Protein AF-A0A7S4FRW7-F1 (afdb_monomer_lite)

Sequence (178 aa):
ADAADAEVNPVAPPPPGLLPEGPRWTSPLWRWGYAVGDAHDAAKEMRSRLSELTSRVLYLQSILARGSDIHWEDIKLCLALKWQRAAHERRDGGEQGFAMTMENMRLGQYEGDKGLARLIGDLQSILPDLMAEEDLEKLDTVVQELNPEGMQLRDEDMQHRRVAVKALLVLDFINKGL

pLDDT: mean 83.51, std 15.55, range [38.34, 96.88]

Foldseek 3Di:
DDDPPPPPDPDPPQDAALDDPDDALPHPQCDPPDCHGPLNVSLVVLCVQFVDLVSLLSNLLLLLDDVRNHDVRSLLSQLLVLCVVCVVVVLQLPPVGCPVVNVCSNVCCLDDDCSLVVNLVVLVVRLCSRDPPVVLVVLVVVSVVSHVVNDDPPDPSSVSSSSSSSSCVSSVCSPPND

Structure (mmCIF, N/CA/C/O backbone):
data_AF-A0A7S4FRW7-F1
#
_entry.id   AF-A0A7S4FRW7-F1
#
loop_
_atom_site.group_PDB
_atom_site.id
_atom_site.type_symbol
_atom_site.label_atom_id
_atom_site.label_alt_id
_atom_site.label_comp_id
_atom_site.label_asym_id
_atom_site.label_entity_id
_atom_site.label_seq_id
_atom_site.pdbx_PDB_ins_code
_atom_site.Cartn_x
_atom_site.Cartn_y
_atom_site.Cartn_z
_atom_site.occupancy
_atom_site.B_iso_or_equiv
_atom_site.auth_seq_id
_atom_site.auth_comp_id
_atom_site.auth_asym_id
_atom_site.auth_atom_id
_atom_site.pdbx_PDB_model_num
ATOM 1 N N . ALA A 1 1 ? -40.517 -13.946 28.709 1.00 49.75 1 ALA A N 1
ATOM 2 C CA . ALA A 1 1 ? -39.075 -13.689 28.626 1.00 49.75 1 ALA A CA 1
ATOM 3 C C . ALA A 1 1 ? -38.509 -14.808 27.786 1.00 49.75 1 ALA A C 1
ATOM 5 O O . ALA A 1 1 ? -38.528 -15.928 28.258 1.00 49.75 1 ALA A O 1
ATOM 6 N N . ASP A 1 2 ? -38.146 -14.519 26.545 1.00 40.78 2 ASP A N 1
ATOM 7 C CA . ASP A 1 2 ? -37.229 -15.359 25.779 1.00 40.78 2 ASP A CA 1
ATOM 8 C C . ASP A 1 2 ? -36.583 -14.435 24.753 1.00 40.78 2 ASP A C 1
ATOM 10 O O . ASP A 1 2 ? -37.215 -13.990 23.793 1.00 40.78 2 ASP A O 1
ATOM 14 N N . ALA A 1 3 ? -35.369 -14.006 25.087 1.00 43.31 3 ALA A N 1
ATOM 15 C CA . ALA A 1 3 ? -34.510 -13.258 24.195 1.00 43.31 3 ALA A CA 1
ATOM 16 C C . ALA A 1 3 ? -33.905 -14.280 23.236 1.00 43.31 3 ALA A C 1
ATOM 18 O O . ALA A 1 3 ? -33.189 -15.180 23.663 1.00 43.31 3 ALA A O 1
ATOM 19 N N . ALA A 1 4 ? -34.248 -14.167 21.956 1.00 45.47 4 ALA A N 1
ATOM 20 C CA . ALA A 1 4 ? -33.555 -14.893 20.911 1.00 45.47 4 ALA A CA 1
ATOM 21 C C . ALA A 1 4 ? -32.107 -14.390 20.879 1.00 45.47 4 ALA A C 1
ATOM 23 O O . ALA A 1 4 ? -31.856 -13.239 20.513 1.00 45.47 4 ALA A O 1
ATOM 24 N N . ASP A 1 5 ? -31.185 -15.250 21.306 1.00 40.34 5 ASP A N 1
ATOM 25 C CA . ASP A 1 5 ? -29.756 -15.096 21.078 1.00 40.34 5 ASP A CA 1
ATOM 26 C C . ASP A 1 5 ? -29.527 -14.954 19.571 1.00 40.34 5 ASP A C 1
ATOM 28 O O . ASP A 1 5 ? -29.708 -15.890 18.791 1.00 40.34 5 ASP A O 1
ATOM 32 N N . ALA A 1 6 ? -29.182 -13.737 19.156 1.00 45.28 6 ALA A N 1
ATOM 33 C CA . ALA A 1 6 ? -28.697 -13.469 17.819 1.00 45.28 6 ALA A CA 1
ATOM 34 C C . ALA A 1 6 ? -27.342 -14.169 17.678 1.00 45.28 6 ALA A C 1
ATOM 36 O O . ALA A 1 6 ? -26.335 -13.726 18.229 1.00 45.28 6 ALA A O 1
ATOM 37 N N . GLU A 1 7 ? -27.353 -15.292 16.970 1.00 38.34 7 GLU A N 1
ATOM 38 C CA . GLU A 1 7 ? -26.178 -16.060 16.590 1.00 38.34 7 GLU A CA 1
ATOM 39 C C . GLU A 1 7 ? -25.206 -15.129 15.844 1.00 38.34 7 GLU A C 1
ATOM 41 O O . GLU A 1 7 ? -25.453 -14.691 14.717 1.00 38.34 7 GLU A O 1
ATOM 46 N N . VAL A 1 8 ? -24.124 -14.742 16.525 1.00 46.31 8 VAL A N 1
ATOM 47 C CA . VAL A 1 8 ? -23.044 -13.936 15.957 1.00 46.31 8 VAL A CA 1
ATOM 48 C C . VAL A 1 8 ? -22.378 -14.789 14.887 1.00 46.31 8 VAL A C 1
ATOM 50 O O . VAL A 1 8 ? -21.619 -15.707 15.188 1.00 46.31 8 VAL A O 1
ATOM 53 N N . ASN A 1 9 ? -22.712 -14.505 13.631 1.00 39.91 9 ASN A N 1
ATOM 54 C CA . ASN A 1 9 ? -22.122 -15.152 12.468 1.00 39.91 9 ASN A CA 1
ATOM 55 C C . ASN A 1 9 ? -20.587 -15.012 12.567 1.00 39.91 9 ASN A C 1
ATOM 57 O O . ASN A 1 9 ? -20.108 -13.876 12.680 1.00 39.91 9 ASN A O 1
ATOM 61 N N . PRO A 1 10 ? -19.809 -16.111 12.598 1.00 44.66 10 PRO A N 1
ATOM 62 C CA . PRO A 1 10 ? -18.369 -16.024 12.772 1.00 44.66 10 PRO A CA 1
ATOM 63 C C . PRO A 1 10 ? -17.785 -15.232 11.605 1.00 44.66 10 PRO A C 1
ATOM 65 O O . PRO A 1 10 ? -17.941 -15.608 10.442 1.00 44.66 10 PRO A O 1
ATOM 68 N N . VAL A 1 11 ? -17.143 -14.107 11.928 1.00 51.88 11 VAL A N 1
ATOM 69 C CA . VAL A 1 11 ? -16.369 -13.308 10.976 1.00 51.88 11 VAL A CA 1
ATOM 70 C C . VAL A 1 11 ? -15.431 -14.277 10.263 1.00 51.88 11 VAL A C 1
ATOM 72 O O . VAL A 1 11 ? -14.648 -14.968 10.916 1.00 51.88 11 VAL A O 1
ATOM 75 N N . ALA A 1 12 ? -15.582 -14.396 8.940 1.00 48.16 12 ALA A N 1
ATOM 76 C CA . ALA A 1 12 ? -14.738 -15.266 8.136 1.00 48.16 12 ALA A CA 1
ATOM 77 C C . ALA A 1 12 ? -13.263 -14.981 8.467 1.00 48.16 12 ALA A C 1
ATOM 79 O O . ALA A 1 12 ? -12.911 -13.809 8.645 1.00 48.16 12 ALA A O 1
ATOM 80 N N . PRO A 1 13 ? -12.412 -16.017 8.586 1.00 48.09 13 PRO A N 1
ATOM 81 C CA . PRO A 1 13 ? -11.006 -15.804 8.881 1.00 48.09 13 PRO A CA 1
ATOM 82 C C . PRO A 1 13 ? -10.409 -14.842 7.844 1.00 48.09 13 PRO A C 1
ATOM 84 O O . PRO A 1 13 ? -10.810 -14.893 6.673 1.00 48.09 13 PRO A O 1
ATOM 87 N N . PRO A 1 14 ? -9.492 -13.953 8.266 1.00 50.91 14 PRO A N 1
ATOM 88 C CA . PRO A 1 14 ? -8.838 -13.030 7.355 1.00 50.91 14 PRO A CA 1
ATOM 89 C C . PRO A 1 14 ? -8.236 -13.818 6.183 1.00 50.91 14 PRO A C 1
ATOM 91 O O . PRO A 1 14 ? -7.721 -14.923 6.384 1.00 50.91 14 PRO A O 1
ATOM 94 N N . PRO A 1 15 ? -8.372 -13.324 4.942 1.00 55.66 15 PRO A N 1
ATOM 95 C CA . PRO A 1 15 ? -7.846 -14.034 3.793 1.00 55.66 15 PRO A CA 1
ATOM 96 C C . PRO A 1 15 ? -6.320 -14.125 3.917 1.00 55.66 15 PRO A C 1
ATOM 98 O O . PRO A 1 15 ? -5.687 -13.096 4.162 1.00 55.66 15 PRO A O 1
ATOM 101 N N . PRO A 1 16 ? -5.724 -15.310 3.702 1.00 61.28 16 PRO A N 1
ATOM 102 C CA . PRO A 1 16 ? -4.280 -15.455 3.755 1.00 61.28 16 PRO A CA 1
ATOM 103 C C . PRO A 1 16 ? -3.595 -14.590 2.698 1.00 61.28 16 PRO A C 1
ATOM 105 O O . PRO A 1 16 ? -4.176 -14.313 1.634 1.00 61.28 16 PRO A O 1
ATOM 108 N N . GLY A 1 17 ? -2.345 -14.215 2.987 1.00 59.97 17 GLY A N 1
ATOM 109 C CA . GLY A 1 17 ? -1.458 -13.506 2.065 1.00 59.97 17 GLY A CA 1
ATOM 110 C C . GLY A 1 17 ? -1.523 -14.067 0.637 1.00 59.97 17 GLY A C 1
ATOM 111 O O . GLY A 1 17 ? -1.621 -15.275 0.404 1.00 59.97 17 GLY A O 1
ATOM 112 N N . LEU A 1 18 ? -1.560 -13.159 -0.333 1.00 64.38 18 LEU A N 1
ATOM 113 C CA . LEU A 1 18 ? -1.695 -13.423 -1.765 1.00 64.38 18 LE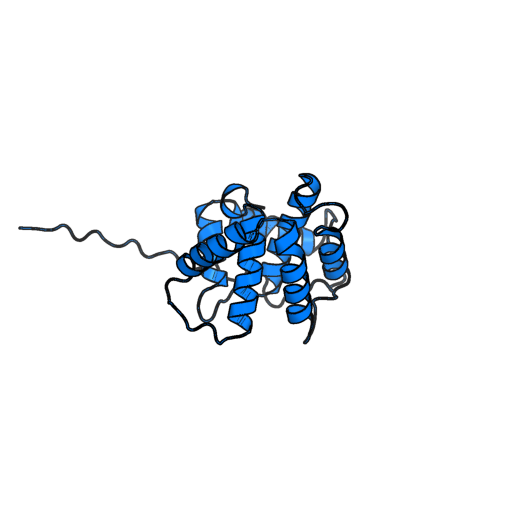U A CA 1
ATOM 114 C C . LEU A 1 18 ? -0.419 -14.011 -2.351 1.00 64.38 18 LEU A C 1
ATOM 116 O O . LEU A 1 18 ? -0.475 -14.945 -3.155 1.00 64.38 18 LEU A O 1
ATOM 120 N N . LEU A 1 19 ? 0.715 -13.469 -1.934 1.00 59.06 19 LEU A N 1
ATOM 121 C CA . LEU A 1 19 ? 2.029 -13.908 -2.345 1.00 59.06 19 LEU A CA 1
ATOM 122 C C . LEU A 1 19 ? 2.605 -14.821 -1.248 1.00 59.06 19 LEU A C 1
ATOM 124 O O . LEU A 1 19 ? 2.710 -14.391 -0.098 1.00 59.06 19 LEU A O 1
ATOM 128 N N . PRO A 1 20 ? 3.015 -16.071 -1.566 1.00 55.72 20 PRO A N 1
ATOM 129 C CA . PRO A 1 20 ? 3.931 -16.812 -0.692 1.00 55.72 20 PRO A CA 1
ATOM 130 C C . PRO A 1 20 ? 5.267 -16.042 -0.586 1.00 55.72 20 PRO A C 1
ATOM 132 O O . PRO A 1 20 ? 5.382 -14.930 -1.097 1.00 55.72 20 PRO A O 1
ATOM 135 N N . GLU A 1 21 ? 6.333 -16.621 -0.023 1.00 56.91 21 GLU A N 1
ATOM 136 C CA . GLU A 1 21 ? 7.709 -16.098 -0.201 1.00 56.91 21 GLU A CA 1
ATOM 137 C C . GLU A 1 21 ? 8.198 -16.177 -1.680 1.00 56.91 21 GLU A C 1
ATOM 139 O O . GLU A 1 21 ? 9.297 -16.636 -1.985 1.00 56.91 21 GLU A O 1
ATOM 144 N N . GLY A 1 22 ? 7.340 -15.797 -2.629 1.00 46.44 22 GLY A N 1
ATOM 145 C CA . GLY A 1 22 ? 7.492 -15.805 -4.071 1.00 46.44 22 GLY A CA 1
ATOM 146 C C . GLY A 1 22 ? 8.027 -14.478 -4.625 1.00 46.44 22 GLY A C 1
ATOM 147 O O . GLY A 1 22 ? 8.525 -13.636 -3.877 1.00 46.44 22 GLY A O 1
ATOM 148 N N . PRO A 1 23 ? 8.015 -14.326 -5.961 1.00 51.69 23 PRO A N 1
ATOM 149 C CA . PRO A 1 23 ? 8.880 -13.412 -6.701 1.00 51.69 23 PRO A CA 1
ATOM 150 C C . PRO A 1 23 ? 8.742 -11.965 -6.223 1.00 51.69 23 PRO A C 1
ATOM 152 O O . PRO A 1 23 ? 7.673 -11.369 -6.276 1.00 51.69 23 PRO A O 1
ATOM 155 N N . ARG A 1 24 ? 9.870 -11.413 -5.771 1.00 73.69 24 ARG A N 1
ATOM 156 C CA . ARG A 1 24 ? 10.005 -10.039 -5.278 1.00 73.69 24 ARG A CA 1
ATOM 157 C C . ARG A 1 24 ? 9.976 -9.047 -6.434 1.00 73.69 24 ARG A C 1
ATOM 159 O O . ARG A 1 24 ? 10.225 -9.426 -7.580 1.00 73.69 24 ARG A O 1
ATOM 166 N N . TRP A 1 25 ? 9.821 -7.762 -6.124 1.00 81.38 25 TRP A N 1
ATOM 167 C CA . TRP A 1 25 ? 9.943 -6.657 -7.088 1.00 81.38 25 TRP A CA 1
ATOM 168 C C . TRP A 1 25 ? 11.233 -6.675 -7.927 1.00 81.38 25 TRP A C 1
ATOM 170 O O . TRP A 1 25 ? 11.284 -6.090 -9.004 1.00 81.38 25 TRP A O 1
ATOM 180 N N . THR A 1 26 ? 12.267 -7.375 -7.455 1.00 81.62 26 THR A N 1
ATOM 181 C CA . THR A 1 26 ? 13.564 -7.566 -8.120 1.00 81.62 26 THR A CA 1
ATOM 182 C C . THR A 1 26 ? 13.656 -8.815 -9.004 1.00 81.62 26 THR A C 1
ATOM 184 O O . THR A 1 26 ? 14.681 -9.025 -9.653 1.00 81.62 26 THR A O 1
ATOM 187 N N . SER A 1 27 ? 12.625 -9.664 -9.048 1.00 84.31 27 SER A N 1
ATOM 188 C CA . SER A 1 27 ? 12.615 -10.862 -9.891 1.00 84.31 27 SER A CA 1
ATOM 189 C C . SER A 1 27 ? 12.622 -10.481 -11.379 1.00 84.31 27 SER A C 1
ATOM 191 O O . SER A 1 27 ? 11.847 -9.623 -11.798 1.00 84.31 27 SER A O 1
ATOM 193 N N . PRO A 1 28 ? 13.409 -11.162 -12.235 1.00 84.00 28 PRO A N 1
ATOM 194 C CA . PRO A 1 28 ? 13.394 -10.919 -13.683 1.00 84.00 28 PRO A CA 1
ATOM 195 C C . PRO A 1 28 ? 12.056 -11.294 -14.349 1.00 84.00 28 PRO A C 1
ATOM 197 O O . PRO A 1 28 ? 11.779 -10.889 -15.484 1.00 84.00 28 PRO A O 1
ATOM 200 N N . LEU A 1 29 ? 11.229 -12.084 -13.659 1.00 86.50 29 LEU A N 1
ATOM 201 C CA . LEU A 1 29 ? 9.872 -12.437 -14.074 1.00 86.50 29 LEU A CA 1
ATOM 202 C C . LEU A 1 29 ? 8.828 -11.422 -13.571 1.00 86.50 29 LEU A C 1
ATOM 204 O O . LEU A 1 29 ? 7.726 -11.356 -14.121 1.00 86.50 29 LEU A O 1
ATOM 208 N N . TRP A 1 30 ? 9.193 -10.565 -12.608 1.00 87.06 30 TRP A N 1
ATOM 209 C CA . TRP A 1 30 ? 8.360 -9.472 -12.105 1.00 87.06 30 TRP A CA 1
ATOM 210 C C . TRP A 1 30 ? 8.361 -8.286 -13.078 1.00 87.06 30 TRP A C 1
ATOM 212 O O . TRP A 1 30 ? 9.073 -7.293 -12.936 1.00 87.06 30 TRP A O 1
ATOM 222 N N . ARG A 1 31 ? 7.557 -8.407 -14.135 1.00 86.69 31 ARG A N 1
ATOM 223 C CA . ARG A 1 31 ? 7.462 -7.424 -15.223 1.00 86.69 31 ARG A CA 1
ATOM 224 C C . ARG A 1 31 ? 6.324 -6.433 -14.982 1.00 86.69 31 ARG A C 1
ATOM 226 O O . ARG A 1 31 ? 5.287 -6.492 -15.641 1.00 86.69 31 ARG A O 1
ATOM 233 N N . TRP A 1 32 ? 6.513 -5.515 -14.034 1.00 90.19 32 TRP A N 1
ATOM 234 C CA . TRP A 1 32 ? 5.518 -4.476 -13.744 1.00 90.19 32 TRP A CA 1
ATOM 235 C C . TRP A 1 32 ? 5.174 -3.646 -14.993 1.00 90.19 32 TRP A C 1
ATOM 237 O O . TRP A 1 32 ? 6.065 -3.209 -15.721 1.00 90.19 32 TRP A O 1
ATOM 247 N N . GLY A 1 33 ? 3.879 -3.434 -15.248 1.00 86.81 33 GLY A N 1
ATOM 248 C CA . GLY A 1 33 ? 3.380 -2.692 -16.415 1.00 86.81 33 GLY A CA 1
ATOM 249 C C . GLY A 1 33 ? 3.277 -3.495 -17.719 1.00 86.81 33 GLY A C 1
ATOM 250 O O . GLY A 1 33 ? 2.762 -2.973 -18.705 1.00 86.81 33 GLY A O 1
ATOM 251 N N . TYR A 1 34 ? 3.706 -4.761 -17.741 1.00 87.31 34 TYR A N 1
ATOM 252 C CA . TYR A 1 34 ? 3.556 -5.637 -18.904 1.00 87.31 34 TYR A CA 1
ATOM 253 C C . TYR A 1 34 ? 2.284 -6.486 -18.806 1.00 87.31 34 TYR A C 1
ATOM 255 O O . TYR A 1 34 ? 1.780 -6.784 -17.725 1.00 87.31 34 TYR A O 1
ATOM 263 N N . ALA A 1 35 ? 1.771 -6.917 -19.960 1.00 87.38 35 ALA A N 1
ATOM 264 C CA . ALA A 1 35 ? 0.605 -7.802 -20.045 1.00 87.38 35 ALA A CA 1
ATOM 265 C C . ALA A 1 35 ? 0.916 -9.277 -19.711 1.00 87.38 35 ALA A C 1
ATOM 267 O O . ALA A 1 35 ? 0.035 -10.122 -19.815 1.00 87.38 35 ALA A O 1
ATOM 268 N N . VAL A 1 36 ? 2.170 -9.595 -19.373 1.00 88.50 36 VAL A N 1
ATOM 269 C CA . VAL A 1 36 ? 2.656 -10.950 -19.086 1.00 88.50 36 VAL A CA 1
ATOM 270 C C . VAL A 1 36 ? 3.712 -10.916 -17.981 1.00 88.50 36 VAL A C 1
ATOM 272 O O . VAL A 1 36 ? 4.493 -9.964 -17.907 1.00 88.50 36 VAL A O 1
ATOM 275 N N . GLY A 1 37 ? 3.785 -11.987 -17.188 1.00 88.38 37 GLY A N 1
ATOM 276 C CA . GLY A 1 37 ? 4.752 -12.171 -16.100 1.00 88.38 37 GLY A CA 1
ATOM 277 C C . GLY A 1 37 ? 4.108 -12.115 -14.715 1.00 88.38 37 GLY A C 1
ATOM 278 O O . GLY A 1 37 ? 2.938 -11.762 -14.578 1.00 88.38 37 GLY A O 1
ATOM 279 N N . ASP A 1 38 ? 4.898 -12.415 -13.687 1.00 90.12 38 ASP A N 1
ATOM 280 C CA . ASP A 1 38 ? 4.406 -12.649 -12.322 1.00 90.12 38 ASP A CA 1
ATOM 281 C C . ASP A 1 38 ? 3.652 -11.439 -11.752 1.00 90.12 38 ASP A C 1
ATOM 283 O O . ASP A 1 38 ? 2.634 -11.590 -11.081 1.00 90.12 38 ASP A O 1
ATOM 287 N N . ALA A 1 39 ? 4.098 -10.224 -12.089 1.00 91.00 39 ALA A N 1
ATOM 288 C CA . ALA A 1 39 ? 3.434 -8.988 -11.682 1.00 91.00 39 ALA A CA 1
ATOM 289 C C . ALA A 1 39 ? 2.012 -8.859 -12.265 1.00 91.00 39 ALA A C 1
ATOM 291 O O . ALA A 1 39 ? 1.108 -8.365 -11.591 1.00 91.00 39 ALA A O 1
ATOM 292 N N . HIS A 1 40 ? 1.800 -9.299 -13.513 1.00 91.38 40 HIS A N 1
ATOM 293 C CA . HIS A 1 40 ? 0.483 -9.279 -14.153 1.00 91.38 40 HIS A CA 1
ATOM 294 C C . HIS A 1 40 ? -0.473 -10.257 -13.466 1.00 91.38 40 HIS A C 1
ATOM 296 O O . HIS A 1 40 ? -1.603 -9.888 -13.134 1.00 91.38 40 HIS A O 1
ATOM 302 N N . ASP A 1 41 ? -0.004 -11.481 -13.222 1.00 91.19 41 ASP A N 1
ATOM 303 C CA . ASP A 1 41 ? -0.802 -12.540 -12.607 1.00 91.19 41 ASP A CA 1
ATOM 304 C C . ASP A 1 41 ? -1.154 -12.196 -11.156 1.00 91.19 41 ASP A C 1
ATOM 306 O O . ASP A 1 41 ? -2.323 -12.270 -10.768 1.00 91.19 41 ASP A O 1
ATOM 310 N N . ALA A 1 42 ? -0.182 -11.698 -10.387 1.00 91.56 42 ALA A N 1
ATOM 311 C CA . ALA A 1 42 ? -0.398 -11.221 -9.026 1.00 91.56 42 ALA A CA 1
ATOM 312 C C . ALA A 1 42 ? -1.393 -10.049 -8.979 1.00 91.56 42 ALA A C 1
ATOM 314 O O . ALA A 1 42 ? -2.314 -10.041 -8.161 1.00 91.56 42 ALA A O 1
ATOM 315 N N . ALA A 1 43 ? -1.272 -9.080 -9.894 1.00 93.12 43 ALA A N 1
ATOM 316 C CA . ALA A 1 43 ? -2.205 -7.960 -9.983 1.00 93.12 43 ALA A CA 1
ATOM 317 C C . ALA A 1 43 ? -3.633 -8.407 -10.325 1.00 93.12 43 ALA A C 1
ATOM 319 O O . ALA A 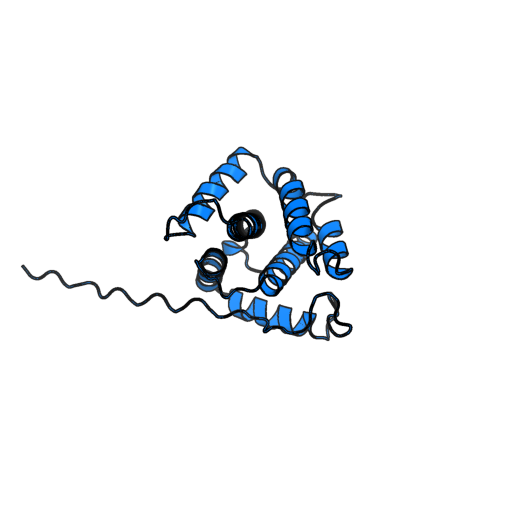1 43 ? -4.602 -7.867 -9.786 1.00 93.12 43 ALA A O 1
ATOM 320 N N . LYS A 1 44 ? -3.785 -9.374 -11.235 1.00 93.38 44 LYS A N 1
ATOM 321 C CA . LYS A 1 44 ? -5.089 -9.935 -11.607 1.00 93.38 44 LYS A CA 1
ATOM 322 C C . LYS A 1 44 ? -5.745 -10.629 -10.416 1.00 93.38 44 LYS A C 1
ATOM 324 O O . LYS A 1 44 ? -6.913 -10.365 -10.131 1.00 93.38 44 LYS A O 1
ATOM 329 N N . GLU A 1 45 ? -4.996 -11.473 -9.719 1.00 93.38 45 GLU A N 1
ATOM 330 C CA . GLU A 1 45 ? -5.481 -12.194 -8.546 1.00 93.38 45 GLU A CA 1
ATOM 331 C C . GLU A 1 45 ? -5.850 -11.223 -7.410 1.00 93.38 45 GLU A C 1
ATOM 333 O O . GLU A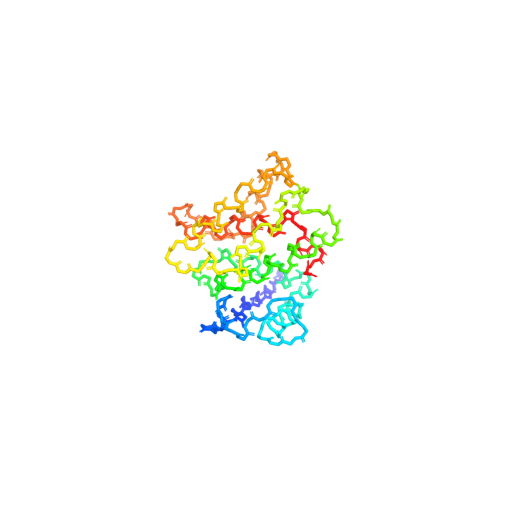 1 45 ? -6.947 -11.307 -6.858 1.00 93.38 45 GLU A O 1
ATOM 338 N N . MET A 1 46 ? -5.011 -10.223 -7.122 1.00 94.75 46 MET A N 1
ATOM 339 C CA . MET A 1 46 ? -5.299 -9.228 -6.086 1.00 94.75 46 MET A CA 1
ATOM 340 C C . MET A 1 46 ? -6.561 -8.405 -6.390 1.00 94.75 46 MET A C 1
ATOM 342 O O . MET A 1 46 ? -7.394 -8.208 -5.504 1.00 94.75 46 MET A O 1
ATOM 346 N N . ARG A 1 47 ? -6.760 -7.978 -7.647 1.00 95.44 47 ARG A N 1
ATOM 347 C CA . ARG A 1 47 ? -8.004 -7.310 -8.079 1.00 95.44 47 ARG A CA 1
ATOM 348 C C . ARG A 1 47 ? -9.229 -8.205 -7.907 1.00 95.44 47 ARG A C 1
ATOM 350 O O . ARG A 1 47 ? -10.272 -7.713 -7.490 1.00 95.44 47 ARG A O 1
ATOM 357 N N . SER A 1 48 ? -9.101 -9.497 -8.209 1.00 94.69 48 SER A N 1
ATOM 358 C CA . SER A 1 48 ? -10.173 -10.480 -8.027 1.00 94.69 48 SER A CA 1
ATOM 359 C C . SER A 1 48 ? -10.560 -10.610 -6.550 1.00 94.69 48 SER A C 1
ATOM 361 O O . SER A 1 48 ? -11.729 -10.431 -6.203 1.00 94.69 48 SER A O 1
ATOM 363 N N . ARG A 1 49 ? -9.580 -10.815 -5.657 1.00 92.94 49 ARG A N 1
ATOM 364 C CA . ARG A 1 49 ? -9.820 -10.966 -4.208 1.00 92.94 49 ARG A CA 1
ATOM 365 C C . ARG A 1 49 ? -10.418 -9.719 -3.561 1.00 92.94 49 ARG A C 1
ATOM 367 O O . ARG A 1 49 ? -11.254 -9.828 -2.669 1.00 92.94 49 ARG A O 1
ATOM 374 N N . LEU A 1 50 ? -10.000 -8.539 -4.014 1.00 96.25 50 LEU A N 1
ATOM 375 C CA . LEU A 1 50 ? -10.385 -7.246 -3.440 1.00 96.25 50 LEU A CA 1
ATOM 376 C C . LEU A 1 50 ? -11.488 -6.534 -4.246 1.00 96.25 50 LEU A C 1
ATOM 378 O O . LEU A 1 50 ? -11.675 -5.320 -4.119 1.00 96.25 50 LEU A O 1
ATOM 382 N N . SER A 1 51 ? -12.228 -7.284 -5.067 1.00 94.88 51 SER A N 1
ATOM 383 C CA . SER A 1 51 ? -13.326 -6.780 -5.904 1.00 94.88 51 SER A CA 1
ATOM 384 C C . SER A 1 51 ? -14.541 -6.316 -5.093 1.00 94.88 51 SER A C 1
ATOM 386 O O . SER A 1 51 ? -15.173 -5.320 -5.450 1.00 94.88 51 SER A O 1
ATOM 388 N N . GLU A 1 52 ? -14.796 -6.940 -3.943 1.00 95.50 52 GLU A N 1
ATOM 389 C CA . GLU A 1 52 ? -15.916 -6.617 -3.055 1.00 95.50 52 GLU A CA 1
ATOM 390 C C . GLU A 1 52 ? -15.534 -5.645 -1.932 1.00 95.50 52 GLU A C 1
ATOM 392 O O . GLU A 1 52 ? -14.420 -5.678 -1.403 1.00 95.50 52 GLU A O 1
ATOM 397 N N . LEU A 1 53 ? -16.480 -4.790 -1.526 1.00 96.50 53 LEU A N 1
ATOM 398 C CA . LEU A 1 53 ? -16.272 -3.808 -0.451 1.00 96.50 53 LEU A CA 1
ATOM 399 C C . LEU A 1 53 ? -15.888 -4.487 0.864 1.00 96.50 53 LEU A C 1
ATOM 401 O O . LEU A 1 53 ? -14.910 -4.091 1.496 1.00 96.50 53 LEU A O 1
ATOM 405 N N . THR A 1 54 ? -16.615 -5.537 1.247 1.00 94.88 54 THR A N 1
ATOM 406 C CA . THR A 1 54 ? -16.344 -6.290 2.476 1.00 94.88 54 THR A CA 1
ATOM 407 C C . THR A 1 54 ? -14.946 -6.904 2.457 1.00 94.88 54 THR A C 1
ATOM 409 O O . THR A 1 54 ? -14.234 -6.801 3.451 1.00 94.88 54 THR A O 1
ATOM 412 N N . SER A 1 55 ? -14.500 -7.450 1.320 1.00 95.00 55 SER A N 1
ATOM 413 C CA . SER A 1 55 ? -13.143 -7.993 1.179 1.00 95.00 55 SER A CA 1
ATOM 414 C C . SER A 1 55 ? -12.067 -6.930 1.383 1.00 95.00 55 SER A C 1
ATOM 416 O O . SER A 1 55 ? -11.035 -7.206 1.987 1.00 95.00 55 SER A O 1
ATOM 418 N N . ARG A 1 56 ? -12.304 -5.695 0.927 1.00 96.88 56 ARG A N 1
ATOM 419 C CA . ARG A 1 56 ? -11.370 -4.577 1.127 1.00 96.88 56 ARG A CA 1
ATOM 420 C C . ARG A 1 56 ? -11.285 -4.143 2.582 1.00 96.88 56 ARG A C 1
ATOM 422 O O . ARG A 1 56 ? -10.184 -3.911 3.070 1.00 96.88 56 ARG A O 1
ATOM 429 N N . VAL A 1 57 ? -12.418 -4.068 3.278 1.00 94.88 57 VAL A N 1
ATOM 430 C CA . VAL A 1 57 ? -12.444 -3.767 4.718 1.00 94.88 57 VAL A CA 1
ATOM 431 C C . VAL A 1 57 ? -11.707 -4.854 5.500 1.00 94.88 57 VAL A C 1
ATOM 433 O O . VAL A 1 57 ? -10.796 -4.535 6.262 1.00 94.88 57 VAL A O 1
ATOM 436 N N . LEU A 1 58 ? -12.026 -6.128 5.244 1.00 93.19 58 LEU A N 1
ATOM 437 C CA . LEU A 1 58 ? -11.355 -7.264 5.879 1.00 93.19 58 LEU A CA 1
ATOM 438 C C . LEU A 1 58 ? -9.852 -7.268 5.590 1.00 93.19 58 LEU A C 1
ATOM 440 O O . LEU A 1 58 ? -9.064 -7.537 6.490 1.00 93.19 58 LEU A O 1
ATOM 444 N N . TYR A 1 59 ? -9.429 -6.916 4.375 1.00 95.19 59 TYR A N 1
ATOM 445 C CA . TYR A 1 59 ? -8.012 -6.814 4.029 1.00 95.19 59 TYR A CA 1
ATOM 446 C C . TYR A 1 59 ? -7.279 -5.752 4.861 1.00 95.19 59 TYR A C 1
ATOM 448 O O . TYR A 1 59 ? -6.220 -6.038 5.415 1.00 95.19 59 TYR A O 1
ATOM 456 N N . LEU A 1 60 ? -7.849 -4.550 5.023 1.00 95.19 60 LEU A N 1
ATOM 457 C CA . LEU A 1 60 ? -7.242 -3.512 5.868 1.00 95.19 60 LEU A CA 1
ATOM 458 C C . LEU A 1 60 ? -7.183 -3.930 7.343 1.00 95.19 60 LEU A C 1
ATOM 460 O O . LEU A 1 60 ? -6.171 -3.696 8.001 1.00 95.19 60 LEU A O 1
ATOM 464 N N . GLN A 1 61 ? -8.231 -4.584 7.849 1.00 93.00 61 GLN A N 1
ATOM 465 C CA . GLN A 1 61 ? -8.236 -5.145 9.203 1.00 93.00 61 GLN A CA 1
ATOM 466 C C . GLN A 1 61 ? -7.161 -6.227 9.360 1.00 93.00 61 GLN A C 1
ATOM 468 O O . GLN A 1 61 ? -6.443 -6.236 10.353 1.00 93.00 61 GLN A O 1
ATOM 473 N N . SER A 1 62 ? -6.986 -7.084 8.350 1.00 91.75 62 SER A N 1
ATOM 474 C CA . SER A 1 62 ? -5.970 -8.146 8.334 1.00 91.75 62 SER A CA 1
ATOM 475 C C . SER A 1 62 ? -4.553 -7.577 8.325 1.00 91.75 62 SER A C 1
ATOM 477 O O . SER A 1 62 ? -3.684 -8.105 9.015 1.00 91.75 62 SER A O 1
ATOM 479 N N . ILE A 1 63 ? -4.312 -6.467 7.613 1.00 93.12 63 ILE A N 1
ATOM 480 C CA . ILE A 1 63 ? -3.030 -5.746 7.672 1.00 93.12 63 ILE A CA 1
ATOM 481 C C . ILE A 1 63 ? -2.736 -5.294 9.104 1.00 93.12 63 ILE A C 1
ATOM 483 O O . ILE A 1 63 ? -1.591 -5.390 9.531 1.00 93.12 63 ILE A O 1
ATOM 487 N N . LEU A 1 64 ? -3.742 -4.804 9.832 1.00 91.31 64 LEU A N 1
ATOM 488 C CA . LEU A 1 64 ? -3.596 -4.254 11.185 1.00 91.31 64 LEU A CA 1
ATOM 489 C C . LEU A 1 64 ? -3.729 -5.301 12.301 1.00 91.31 64 LEU A C 1
ATOM 491 O O . LEU A 1 64 ? -3.531 -4.965 13.471 1.00 91.31 64 LEU A O 1
ATOM 495 N N . ALA A 1 65 ? -4.061 -6.546 11.959 1.00 87.25 65 ALA A N 1
ATOM 496 C CA . ALA A 1 65 ? -4.247 -7.623 12.917 1.00 87.25 65 ALA A CA 1
ATOM 497 C C . ALA A 1 65 ? -2.922 -8.020 13.580 1.00 87.25 65 ALA A C 1
ATOM 499 O O . ALA A 1 65 ? -1.846 -8.002 12.973 1.00 87.25 65 ALA A O 1
ATOM 500 N N . ARG A 1 66 ? -2.996 -8.428 14.849 1.00 81.56 66 ARG A N 1
ATOM 501 C CA . ARG A 1 66 ? -1.842 -8.979 15.556 1.00 81.56 66 ARG A CA 1
ATOM 502 C C . ARG A 1 66 ? -1.371 -10.257 14.868 1.00 81.56 66 ARG A C 1
ATOM 504 O O . ARG A 1 66 ? -2.157 -11.174 14.661 1.00 81.56 66 ARG A O 1
ATOM 511 N N . GLY A 1 67 ? -0.069 -10.347 14.599 1.00 79.19 67 GLY A N 1
ATOM 512 C CA . GLY A 1 67 ? 0.485 -11.514 13.911 1.00 79.19 67 GLY A CA 1
ATOM 513 C C . GLY A 1 67 ? -0.056 -11.650 12.489 1.00 79.19 67 GLY A C 1
ATOM 514 O O . GLY A 1 67 ? -0.190 -12.774 12.017 1.00 79.19 67 GLY A O 1
ATOM 515 N N . SER A 1 68 ? -0.391 -10.512 11.862 1.00 83.94 68 SER A N 1
ATOM 516 C CA . SER A 1 68 ? -0.835 -10.416 10.474 1.00 83.94 68 SER A CA 1
ATOM 517 C C . SER A 1 68 ? -0.029 -11.351 9.578 1.00 83.94 68 SER A C 1
ATOM 519 O O . SER A 1 68 ? 1.201 -11.292 9.537 1.00 83.94 68 SER A O 1
ATOM 521 N N . ASP A 1 69 ? -0.745 -12.192 8.847 1.00 84.75 69 ASP A N 1
ATOM 522 C CA . ASP A 1 69 ? -0.221 -13.055 7.795 1.00 84.75 69 ASP A CA 1
ATOM 523 C C . ASP A 1 69 ? -0.121 -12.327 6.446 1.00 84.75 69 ASP A C 1
ATOM 525 O O . ASP A 1 69 ? 0.374 -12.886 5.466 1.00 84.75 69 ASP A O 1
ATOM 529 N N . ILE A 1 70 ? -0.549 -11.060 6.390 1.00 89.38 70 ILE A N 1
ATOM 530 C CA . ILE A 1 70 ? -0.381 -10.221 5.211 1.00 89.38 70 ILE A CA 1
ATOM 531 C C . ILE A 1 70 ? 1.081 -9.790 5.120 1.00 89.38 70 ILE A C 1
ATOM 533 O O . ILE A 1 70 ? 1.579 -8.979 5.917 1.00 89.38 70 ILE A O 1
ATOM 537 N N . HIS A 1 71 ? 1.757 -10.328 4.109 1.00 90.50 71 HIS A N 1
ATOM 538 C CA . HIS A 1 71 ? 3.137 -10.004 3.793 1.00 90.50 71 HIS A CA 1
ATOM 539 C C . HIS A 1 71 ? 3.263 -8.588 3.221 1.00 90.50 71 HIS A C 1
ATOM 541 O O . HIS A 1 71 ? 2.392 -8.086 2.510 1.00 90.50 71 HIS A O 1
ATOM 547 N N . TRP A 1 72 ? 4.406 -7.951 3.474 1.00 91.94 72 TRP A N 1
ATOM 548 C CA . TRP A 1 72 ? 4.705 -6.622 2.936 1.00 91.94 72 TRP A CA 1
ATOM 549 C C . TRP A 1 72 ? 4.691 -6.566 1.404 1.00 91.94 72 TRP A C 1
ATOM 551 O O . TRP A 1 72 ? 4.363 -5.524 0.843 1.00 91.94 72 TRP A O 1
ATOM 561 N N . GLU A 1 73 ? 4.974 -7.678 0.725 1.00 91.25 73 GLU A N 1
ATOM 562 C CA . GLU A 1 73 ? 4.890 -7.764 -0.736 1.00 91.25 73 GLU A CA 1
ATOM 563 C C . GLU A 1 73 ? 3.453 -7.600 -1.251 1.00 91.25 73 GLU A C 1
ATOM 565 O O . GLU A 1 73 ? 3.236 -6.897 -2.240 1.00 91.25 73 GLU A O 1
ATOM 570 N N . ASP A 1 74 ? 2.457 -8.127 -0.531 1.00 92.50 74 ASP A N 1
ATOM 571 C CA . ASP A 1 74 ? 1.042 -7.909 -0.853 1.00 92.50 74 ASP A CA 1
ATOM 572 C C . ASP A 1 74 ? 0.644 -6.447 -0.629 1.00 92.50 74 ASP A C 1
ATOM 574 O O . ASP A 1 74 ? -0.056 -5.836 -1.440 1.00 92.50 74 ASP A O 1
ATOM 578 N N . ILE A 1 75 ? 1.126 -5.843 0.458 1.00 95.38 75 ILE A N 1
ATOM 579 C CA . ILE A 1 75 ? 0.856 -4.435 0.760 1.00 95.38 75 ILE A CA 1
ATOM 580 C C . ILE A 1 75 ? 1.454 -3.539 -0.331 1.00 95.38 75 ILE A C 1
ATOM 582 O O . ILE A 1 75 ? 0.753 -2.674 -0.857 1.00 95.38 75 ILE A O 1
ATOM 586 N N . LYS A 1 76 ? 2.712 -3.777 -0.729 1.00 95.00 76 LYS A N 1
ATOM 587 C CA . LYS A 1 76 ? 3.376 -3.067 -1.834 1.00 95.00 76 LYS A CA 1
ATOM 588 C C . LYS A 1 76 ? 2.610 -3.233 -3.146 1.00 95.00 76 LYS A C 1
ATOM 590 O O . LYS A 1 76 ? 2.387 -2.242 -3.836 1.00 95.00 76 LYS A O 1
ATOM 595 N N . LEU A 1 77 ? 2.179 -4.451 -3.482 1.00 94.94 77 LEU A N 1
ATOM 596 C CA . LEU A 1 77 ? 1.387 -4.719 -4.685 1.00 94.94 77 LEU A CA 1
ATOM 597 C C . LEU A 1 77 ? 0.066 -3.936 -4.675 1.00 94.94 77 LEU A C 1
ATOM 599 O O . LEU A 1 77 ? -0.274 -3.282 -5.661 1.00 94.94 77 LEU A O 1
ATOM 603 N N . CYS A 1 78 ? -0.650 -3.949 -3.551 1.00 96.69 78 CYS A N 1
ATOM 604 C CA . CYS A 1 78 ? -1.906 -3.221 -3.380 1.00 96.69 78 CYS A CA 1
ATOM 605 C C . CYS A 1 78 ? -1.709 -1.704 -3.536 1.00 96.69 78 CYS A C 1
ATOM 607 O O . CYS A 1 78 ? -2.442 -1.051 -4.284 1.00 96.69 78 CYS A O 1
ATOM 609 N N . LEU A 1 79 ? -0.670 -1.154 -2.897 1.00 96.44 79 LEU A N 1
ATOM 610 C CA . LEU A 1 79 ? -0.281 0.250 -3.026 1.00 96.44 79 LEU A CA 1
ATOM 611 C C . LEU A 1 79 ? 0.047 0.613 -4.477 1.00 96.44 79 LEU A C 1
ATOM 613 O O . LEU A 1 79 ? -0.513 1.571 -5.004 1.00 96.44 79 LEU A O 1
ATOM 617 N N . ALA A 1 80 ? 0.872 -0.185 -5.155 1.00 95.25 80 ALA A N 1
ATOM 618 C CA . ALA A 1 80 ? 1.274 0.068 -6.534 1.00 95.25 80 ALA A CA 1
ATOM 619 C C . ALA A 1 80 ? 0.082 0.104 -7.503 1.00 95.25 80 ALA A C 1
ATOM 621 O O . ALA A 1 80 ? 0.005 0.970 -8.377 1.00 95.25 80 ALA A O 1
ATOM 622 N N . LEU A 1 81 ? -0.887 -0.801 -7.325 1.00 95.88 81 LEU A N 1
ATOM 623 C CA . LEU A 1 81 ? -2.128 -0.802 -8.103 1.00 95.88 81 LEU A CA 1
ATOM 624 C C . LEU A 1 81 ? -2.944 0.471 -7.853 1.00 95.88 81 LEU A C 1
ATOM 626 O O . LEU A 1 81 ? -3.422 1.096 -8.805 1.00 95.88 81 LEU A O 1
ATOM 630 N N . LYS A 1 82 ? -3.051 0.908 -6.592 1.00 95.19 82 LYS A N 1
ATOM 631 C CA . LYS A 1 82 ? -3.746 2.155 -6.252 1.00 95.19 82 LYS A CA 1
ATOM 632 C C . LYS A 1 82 ? -3.049 3.392 -6.788 1.00 95.19 82 LYS A C 1
ATOM 634 O O . LYS A 1 82 ? -3.743 4.286 -7.265 1.00 95.19 82 LYS A O 1
ATOM 639 N N . TRP A 1 83 ? -1.725 3.446 -6.762 1.00 93.94 83 TRP A N 1
ATOM 640 C CA . TRP A 1 83 ? -0.958 4.565 -7.308 1.00 93.94 83 TRP A CA 1
ATOM 641 C C . TRP A 1 83 ? -1.064 4.642 -8.816 1.00 93.94 83 TRP A C 1
ATOM 643 O O . TRP A 1 83 ? -1.321 5.718 -9.349 1.00 93.94 83 TRP A O 1
ATOM 653 N N . GLN A 1 84 ? -0.969 3.502 -9.503 1.00 92.19 84 GLN A N 1
ATOM 654 C CA . GLN A 1 84 ? -1.187 3.443 -10.944 1.00 92.19 84 GLN A CA 1
ATOM 655 C C . GLN A 1 84 ? -2.567 4.003 -11.312 1.00 92.19 84 GLN A C 1
ATOM 657 O O . GLN A 1 84 ? -2.687 4.833 -12.215 1.00 92.19 84 GLN A O 1
ATOM 662 N N . ARG A 1 85 ? -3.615 3.599 -10.589 1.00 92.69 85 ARG A N 1
ATOM 663 C CA . ARG A 1 85 ? -4.963 4.124 -10.809 1.00 92.69 85 ARG A CA 1
ATOM 664 C C . ARG A 1 85 ? -5.083 5.608 -10.456 1.00 92.69 85 ARG A C 1
ATOM 666 O O . ARG A 1 85 ? -5.689 6.358 -11.216 1.00 92.69 85 ARG A O 1
ATOM 673 N N . ALA A 1 86 ? -4.500 6.048 -9.343 1.00 91.00 86 ALA A N 1
ATOM 674 C CA . ALA A 1 86 ? -4.505 7.451 -8.937 1.00 91.00 86 ALA A CA 1
ATOM 675 C C . ALA A 1 86 ? -3.828 8.349 -9.984 1.00 91.00 86 ALA A C 1
ATOM 677 O O . ALA A 1 86 ? -4.380 9.396 -10.315 1.00 91.00 86 ALA A O 1
ATOM 678 N N . ALA A 1 87 ? -2.712 7.907 -10.568 1.00 89.00 87 ALA A N 1
ATOM 679 C CA . ALA A 1 87 ? -2.028 8.605 -11.653 1.00 89.00 87 ALA A CA 1
ATOM 680 C C . ALA A 1 87 ? -2.908 8.705 -12.912 1.00 89.00 87 ALA A C 1
ATOM 682 O O . ALA A 1 87 ? -3.036 9.776 -13.505 1.00 89.00 87 ALA A O 1
ATOM 683 N N . HIS A 1 88 ? -3.598 7.620 -13.289 1.00 87.44 88 HIS A N 1
ATOM 684 C CA . HIS A 1 88 ? -4.561 7.642 -14.401 1.00 87.44 88 HIS A CA 1
ATOM 685 C C . HIS A 1 88 ? -5.724 8.621 -14.149 1.00 87.44 88 HIS A C 1
ATOM 687 O O . HIS A 1 88 ? -6.218 9.253 -15.081 1.00 87.44 88 HIS A O 1
ATOM 693 N N . GLU A 1 89 ? -6.147 8.763 -12.891 1.00 88.69 89 GLU A N 1
ATOM 694 C CA . GLU A 1 89 ? -7.202 9.685 -12.455 1.00 88.69 89 GLU A CA 1
ATOM 695 C C . GLU A 1 89 ? -6.686 11.108 -12.151 1.00 88.69 89 GLU A C 1
ATOM 697 O O . GLU A 1 89 ? -7.494 11.981 -11.837 1.00 88.69 89 GLU A O 1
ATOM 702 N N . ARG A 1 90 ? -5.369 11.359 -12.251 1.00 85.94 90 ARG A N 1
ATOM 703 C CA . ARG A 1 90 ? -4.696 12.619 -11.869 1.00 85.94 90 ARG A CA 1
ATOM 704 C C . ARG A 1 90 ? -4.960 13.044 -10.414 1.00 85.94 90 ARG A C 1
ATOM 706 O O . ARG A 1 90 ? -5.155 14.223 -10.129 1.00 85.94 90 ARG A O 1
ATOM 713 N N . ARG A 1 91 ? -5.005 12.072 -9.498 1.00 82.12 91 ARG A N 1
ATOM 714 C CA . ARG A 1 91 ? -5.214 12.250 -8.043 1.00 82.12 91 ARG A CA 1
ATOM 715 C C . ARG A 1 91 ? -4.008 11.820 -7.207 1.00 82.12 91 ARG A C 1
ATOM 717 O O . ARG A 1 91 ? -4.150 11.519 -6.029 1.00 82.12 91 ARG A O 1
ATOM 724 N N . ASP A 1 92 ? -2.845 11.713 -7.823 1.00 78.69 92 ASP A N 1
ATOM 725 C CA . ASP A 1 92 ? -1.619 11.220 -7.207 1.00 78.69 92 ASP A CA 1
ATOM 726 C C . ASP A 1 92 ? -0.794 12.307 -6.508 1.00 78.69 92 ASP A C 1
ATOM 728 O O . ASP A 1 92 ? 0.297 11.997 -6.056 1.00 78.69 92 ASP A O 1
ATOM 732 N N . GLY A 1 93 ? -1.303 13.537 -6.365 1.00 71.19 93 GLY A N 1
ATOM 733 C CA . GLY A 1 93 ? -0.617 14.618 -5.636 1.00 71.19 93 GLY A CA 1
ATOM 734 C C . GLY A 1 93 ? 0.175 15.586 -6.520 1.00 71.19 93 GLY A C 1
ATOM 735 O O . GLY A 1 93 ? 0.912 16.421 -6.011 1.00 71.19 93 GLY A O 1
ATOM 736 N N . GLY A 1 94 ? 0.014 15.522 -7.847 1.00 69.69 94 GLY A N 1
ATOM 737 C CA . GLY A 1 94 ? 0.631 16.471 -8.780 1.00 69.69 94 GLY A CA 1
ATOM 738 C C . GLY A 1 94 ? 1.986 16.007 -9.320 1.00 69.69 94 GLY A C 1
ATOM 739 O O . GLY A 1 94 ? 2.242 14.814 -9.427 1.00 69.69 94 GLY A O 1
ATOM 740 N N . GLU A 1 95 ? 2.851 16.952 -9.706 1.00 63.22 95 GLU A N 1
ATOM 741 C CA . GLU A 1 95 ? 4.061 16.694 -10.514 1.00 63.22 95 GLU A CA 1
ATOM 742 C C . GLU A 1 95 ? 5.070 15.733 -9.853 1.00 63.22 95 GLU A C 1
ATOM 744 O O . GLU A 1 95 ? 5.820 15.058 -10.556 1.00 63.22 95 GLU A O 1
ATOM 749 N N . GLN A 1 96 ? 5.059 15.620 -8.518 1.00 66.94 96 GLN A N 1
ATOM 750 C CA . GLN A 1 96 ? 5.937 14.707 -7.774 1.00 66.94 96 GLN A CA 1
ATOM 751 C C . GLN A 1 96 ? 5.273 13.401 -7.323 1.00 66.94 96 GLN A C 1
ATOM 753 O O . GLN A 1 96 ? 6.009 12.491 -6.964 1.00 66.94 96 GLN A O 1
ATOM 758 N N . GLY A 1 97 ? 3.941 13.299 -7.422 1.00 74.69 97 GLY A N 1
ATOM 759 C CA . GLY A 1 97 ? 3.033 12.339 -6.782 1.00 74.69 97 GLY A CA 1
ATOM 760 C C . GLY A 1 97 ? 3.555 10.955 -6.369 1.00 74.69 97 GLY A C 1
ATOM 761 O O . GLY A 1 97 ? 4.491 10.811 -5.592 1.00 74.69 97 GLY A O 1
ATOM 762 N N . PHE A 1 98 ? 2.923 9.886 -6.857 1.00 86.38 98 PHE A N 1
ATOM 763 C CA . PHE A 1 98 ? 3.416 8.519 -6.610 1.00 86.38 98 PHE A CA 1
ATOM 764 C C . PHE A 1 98 ? 4.372 8.018 -7.695 1.00 86.38 98 PHE A C 1
ATOM 766 O O . PHE A 1 98 ? 4.873 6.897 -7.608 1.00 86.38 98 PHE A O 1
ATOM 773 N N . ALA A 1 99 ? 4.637 8.818 -8.731 1.00 85.75 99 ALA A N 1
ATOM 774 C CA . ALA A 1 99 ? 5.463 8.409 -9.864 1.00 85.75 99 ALA A CA 1
ATOM 775 C C . ALA A 1 99 ? 6.884 8.003 -9.436 1.00 85.75 99 ALA A C 1
ATOM 777 O O . ALA A 1 99 ? 7.389 6.972 -9.882 1.00 85.75 99 ALA A O 1
ATOM 778 N N . MET A 1 100 ? 7.506 8.767 -8.529 1.00 87.19 100 MET A N 1
ATOM 779 C CA . MET A 1 100 ? 8.836 8.442 -8.007 1.00 87.19 100 MET A CA 1
ATOM 780 C C . MET A 1 100 ? 8.812 7.169 -7.153 1.00 87.19 100 MET A C 1
ATOM 782 O O . MET A 1 100 ? 9.661 6.296 -7.318 1.00 87.19 100 MET A O 1
ATOM 786 N N . THR A 1 101 ? 7.807 7.015 -6.288 1.00 91.50 101 THR A N 1
ATOM 787 C CA . THR A 1 101 ? 7.634 5.819 -5.449 1.00 91.50 101 THR A CA 1
ATOM 788 C C . THR A 1 101 ? 7.416 4.570 -6.307 1.00 91.50 101 THR A C 1
ATOM 790 O O . THR A 1 101 ? 8.001 3.521 -6.047 1.00 91.50 101 THR A O 1
ATOM 793 N N . MET A 1 102 ? 6.641 4.681 -7.389 1.00 90.31 102 MET A N 1
ATOM 794 C CA . MET A 1 102 ? 6.443 3.607 -8.367 1.00 90.31 102 MET A CA 1
ATOM 795 C C . MET A 1 102 ? 7.742 3.218 -9.080 1.00 90.31 102 MET A C 1
ATOM 797 O O . MET A 1 102 ? 8.014 2.029 -9.260 1.00 90.31 102 MET A O 1
ATOM 801 N N . GLU A 1 103 ? 8.567 4.191 -9.470 1.00 89.25 103 GLU A N 1
ATOM 802 C CA . GLU A 1 103 ? 9.864 3.909 -10.090 1.00 89.25 103 GLU A CA 1
ATOM 803 C C . GLU A 1 103 ? 10.838 3.269 -9.091 1.00 89.25 103 GLU A C 1
ATOM 805 O O . GLU A 1 103 ? 11.501 2.283 -9.415 1.00 89.25 103 GLU A O 1
ATOM 810 N N . ASN A 1 104 ? 10.866 3.740 -7.844 1.00 91.62 104 ASN A N 1
ATOM 811 C CA . ASN A 1 104 ? 11.665 3.145 -6.773 1.00 91.62 104 ASN A CA 1
ATOM 812 C C . ASN A 1 104 ? 11.246 1.699 -6.466 1.00 91.62 104 ASN A C 1
ATOM 814 O O . ASN A 1 104 ? 12.116 0.845 -6.277 1.00 91.62 104 ASN A O 1
ATOM 818 N N . MET A 1 105 ? 9.941 1.396 -6.480 1.00 90.75 105 MET A N 1
ATOM 819 C CA . MET A 1 105 ? 9.420 0.023 -6.410 1.00 90.75 105 MET A CA 1
ATOM 820 C C . MET A 1 105 ? 9.953 -0.825 -7.563 1.00 90.75 105 MET A C 1
ATOM 822 O O . MET A 1 105 ? 10.512 -1.897 -7.337 1.00 90.75 105 MET A O 1
ATOM 826 N N . ARG A 1 106 ? 9.837 -0.330 -8.801 1.00 88.75 106 ARG A N 1
ATOM 827 C CA . ARG A 1 106 ? 10.302 -1.030 -10.007 1.00 88.75 106 ARG A CA 1
ATOM 828 C C . ARG A 1 106 ? 11.811 -1.292 -9.993 1.00 88.75 106 ARG A C 1
ATOM 830 O O . ARG A 1 106 ? 12.260 -2.312 -10.506 1.00 88.75 106 ARG A O 1
ATOM 837 N N . LEU A 1 107 ? 12.592 -0.380 -9.416 1.00 89.12 107 LEU A N 1
ATOM 838 C CA . LEU A 1 107 ? 14.040 -0.511 -9.236 1.00 89.12 107 LEU A CA 1
ATOM 839 C C . LEU A 1 107 ? 14.427 -1.380 -8.026 1.00 89.12 107 LEU A C 1
ATOM 841 O O . LEU A 1 107 ? 15.616 -1.582 -7.783 1.00 89.12 107 LEU A O 1
ATOM 845 N N . GLY A 1 108 ? 13.456 -1.881 -7.256 1.00 89.56 108 GLY A N 1
ATOM 846 C CA . GLY A 1 108 ? 13.704 -2.707 -6.076 1.00 89.56 108 GLY A CA 1
ATOM 847 C C . GLY A 1 108 ? 14.309 -1.943 -4.896 1.00 89.56 108 GLY A C 1
ATOM 848 O O . GLY A 1 108 ? 14.937 -2.550 -4.033 1.00 89.56 108 GLY A O 1
ATOM 849 N N . GLN A 1 109 ? 14.146 -0.616 -4.829 1.00 91.62 109 GLN A N 1
ATOM 850 C CA . GLN A 1 109 ? 14.726 0.201 -3.753 1.00 91.62 109 GLN A CA 1
ATOM 851 C C . GLN A 1 109 ? 14.082 -0.031 -2.380 1.00 91.62 109 GLN A C 1
ATOM 853 O O . GLN A 1 109 ? 14.651 0.369 -1.363 1.00 91.62 109 GLN A O 1
ATOM 858 N N . TYR A 1 110 ? 12.911 -0.670 -2.351 1.00 93.31 110 TYR A N 1
ATOM 859 C CA . TYR A 1 110 ? 12.201 -1.041 -1.127 1.00 93.31 110 TYR A CA 1
ATOM 860 C C . TYR A 1 110 ? 12.421 -2.503 -0.720 1.00 93.31 110 TYR A C 1
ATOM 862 O O . TYR A 1 110 ? 11.691 -3.035 0.120 1.00 93.31 110 TYR A O 1
ATOM 870 N N . GLU A 1 111 ? 13.438 -3.151 -1.285 1.00 89.38 111 GLU A N 1
ATOM 871 C CA . GLU A 1 111 ? 13.864 -4.496 -0.907 1.00 89.38 111 GLU A CA 1
ATOM 872 C C . GLU A 1 111 ? 14.993 -4.475 0.137 1.00 89.38 111 GLU A C 1
ATOM 874 O O . GLU A 1 111 ? 15.764 -3.519 0.244 1.00 89.38 111 GLU A O 1
ATOM 879 N N . GLY A 1 112 ? 15.110 -5.566 0.899 1.00 86.88 112 GLY A N 1
ATOM 880 C CA . GLY A 1 112 ? 16.158 -5.757 1.908 1.00 86.88 112 GLY A CA 1
ATOM 881 C C . GLY A 1 112 ? 15.933 -4.987 3.214 1.00 86.88 112 GLY A C 1
ATOM 882 O O . GLY A 1 112 ? 14.894 -4.364 3.425 1.00 86.88 112 GLY A O 1
ATOM 883 N N . ASP A 1 113 ? 16.938 -5.023 4.092 1.00 82.56 113 ASP A N 1
ATOM 884 C CA . ASP A 1 113 ? 16.828 -4.641 5.513 1.00 82.56 113 ASP A CA 1
ATOM 885 C C . ASP A 1 113 ? 16.337 -3.208 5.763 1.00 82.56 113 ASP A C 1
ATOM 887 O O . ASP A 1 113 ? 15.746 -2.919 6.798 1.00 82.56 113 ASP A O 1
ATOM 891 N N . LYS A 1 114 ? 16.582 -2.291 4.820 1.00 89.31 114 LYS A N 1
ATOM 892 C CA . LYS A 1 114 ? 16.175 -0.876 4.918 1.00 89.31 114 LYS A CA 1
ATOM 893 C C . LYS A 1 114 ? 15.052 -0.499 3.958 1.00 89.31 114 LYS A C 1
ATOM 895 O O . LYS A 1 114 ? 14.599 0.645 3.971 1.00 89.31 114 LYS A O 1
ATOM 900 N N . GLY A 1 115 ? 14.635 -1.433 3.109 1.00 91.50 115 GLY A N 1
ATOM 901 C CA . GLY A 1 115 ? 13.691 -1.173 2.036 1.00 91.50 115 GLY A CA 1
ATOM 902 C C . GLY A 1 115 ? 12.325 -0.742 2.561 1.00 91.50 115 GLY A C 1
ATOM 903 O O . GLY A 1 115 ? 11.765 0.246 2.089 1.00 91.50 115 GLY A O 1
ATOM 904 N N . LEU A 1 116 ? 11.842 -1.417 3.607 1.00 92.38 116 LEU A N 1
ATOM 905 C CA . LEU A 1 116 ? 10.579 -1.075 4.254 1.00 92.38 116 LEU A CA 1
ATOM 906 C C . LEU A 1 116 ? 10.619 0.314 4.900 1.00 92.38 116 LEU A C 1
ATOM 908 O O . LEU A 1 116 ? 9.761 1.138 4.611 1.00 92.38 116 LEU A O 1
ATOM 912 N N . ALA A 1 117 ? 11.629 0.605 5.723 1.00 94.06 117 ALA A N 1
ATOM 913 C CA . ALA A 1 117 ? 11.753 1.913 6.369 1.00 94.06 117 ALA A CA 1
ATOM 914 C C . ALA A 1 117 ? 11.811 3.058 5.340 1.00 94.06 117 ALA A C 1
ATOM 916 O O . ALA A 1 117 ? 11.204 4.108 5.543 1.00 94.06 117 ALA A O 1
ATOM 917 N N . ARG A 1 118 ? 12.481 2.837 4.198 1.00 95.62 118 ARG A N 1
ATOM 918 C CA . ARG A 1 118 ? 12.486 3.793 3.084 1.00 95.62 118 ARG A CA 1
ATOM 919 C C . ARG A 1 118 ? 11.094 3.971 2.477 1.00 95.62 118 ARG A C 1
ATOM 921 O O . ARG A 1 118 ? 10.675 5.107 2.301 1.00 95.62 118 ARG A O 1
ATOM 928 N N . LEU A 1 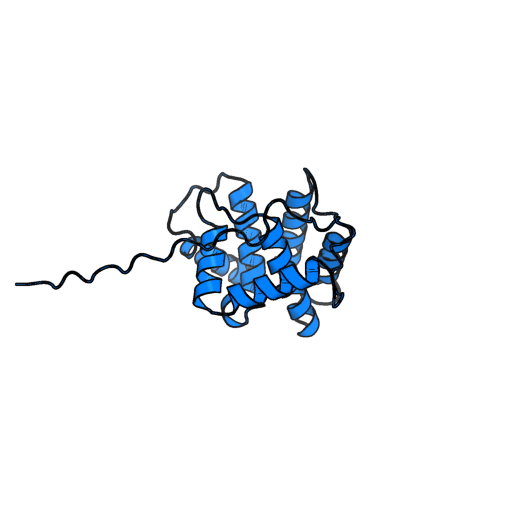119 ? 10.382 2.878 2.189 1.00 95.31 119 LEU A N 1
ATOM 929 C CA . LEU A 1 119 ? 9.012 2.940 1.673 1.00 95.31 119 LEU A CA 1
ATOM 930 C C . LEU A 1 119 ? 8.126 3.769 2.603 1.00 95.31 119 LEU A C 1
ATOM 932 O O . LEU A 1 119 ? 7.446 4.677 2.147 1.00 95.31 119 LEU A O 1
ATOM 936 N N . ILE A 1 120 ? 8.162 3.486 3.905 1.00 96.19 120 ILE A N 1
ATOM 937 C CA . ILE A 1 120 ? 7.349 4.203 4.888 1.00 96.19 120 ILE A CA 1
ATOM 938 C C . ILE A 1 120 ? 7.706 5.689 4.945 1.00 96.19 120 ILE A C 1
ATOM 940 O O . ILE A 1 120 ? 6.791 6.510 4.976 1.00 96.19 120 ILE A O 1
ATOM 944 N N . GLY A 1 121 ? 8.994 6.036 4.895 1.00 95.12 121 GLY A N 1
ATOM 945 C CA . GLY A 1 121 ? 9.434 7.430 4.814 1.00 95.12 121 GLY A CA 1
ATOM 946 C C . GLY A 1 121 ? 8.862 8.154 3.593 1.00 95.12 121 GLY A C 1
ATOM 947 O O . GLY A 1 121 ? 8.306 9.241 3.739 1.00 95.12 121 GLY A O 1
ATOM 948 N N . ASP A 1 122 ? 8.907 7.520 2.418 1.00 93.88 122 ASP A N 1
ATOM 949 C CA . ASP A 1 122 ? 8.352 8.088 1.184 1.00 93.88 122 ASP A CA 1
ATOM 950 C C . ASP A 1 122 ? 6.822 8.261 1.277 1.00 93.88 122 ASP A C 1
ATOM 952 O O . ASP A 1 122 ? 6.279 9.279 0.849 1.00 93.88 122 ASP A O 1
ATOM 956 N N . LEU A 1 123 ? 6.101 7.309 1.887 1.00 93.69 123 LEU A N 1
ATOM 957 C CA . LEU A 1 123 ? 4.656 7.454 2.120 1.00 93.69 123 LEU A CA 1
ATOM 958 C C . LEU A 1 123 ? 4.347 8.622 3.050 1.00 93.69 123 LEU A C 1
ATOM 960 O O . LEU A 1 123 ? 3.448 9.411 2.769 1.00 93.69 123 LEU A O 1
ATOM 964 N N . GLN A 1 124 ? 5.085 8.740 4.152 1.00 93.19 124 GLN A N 1
ATOM 965 C CA . GLN A 1 124 ? 4.900 9.820 5.116 1.00 93.19 124 GLN A CA 1
ATOM 966 C C . GLN A 1 124 ? 5.173 11.191 4.501 1.00 93.19 124 GLN A C 1
ATOM 968 O O . GLN A 1 124 ? 4.476 12.138 4.853 1.00 93.19 124 GLN A O 1
ATOM 973 N N . SER A 1 125 ? 6.128 11.304 3.571 1.00 91.25 125 SER A N 1
ATOM 974 C CA . SER A 1 125 ? 6.377 12.570 2.876 1.00 91.25 125 SER A CA 1
ATOM 975 C C . SER A 1 125 ? 5.283 12.941 1.877 1.00 91.25 125 SER A C 1
ATOM 977 O O . SER A 1 125 ? 5.045 14.124 1.685 1.00 91.25 125 SER A O 1
ATOM 979 N N . ILE A 1 126 ? 4.612 11.958 1.263 1.00 90.00 126 ILE A N 1
ATOM 980 C CA . ILE A 1 126 ? 3.595 12.197 0.221 1.00 90.00 126 ILE A CA 1
ATOM 981 C C . ILE A 1 126 ? 2.204 12.457 0.815 1.00 90.00 126 ILE A C 1
ATOM 983 O O . ILE A 1 126 ? 1.418 13.215 0.253 1.00 90.00 126 ILE A O 1
ATOM 987 N N . LEU A 1 127 ? 1.862 11.822 1.940 1.00 90.50 127 LEU A N 1
ATOM 988 C CA . LEU A 1 127 ? 0.523 11.918 2.537 1.00 90.50 127 LEU A CA 1
ATOM 989 C C . LEU A 1 127 ? 0.013 13.365 2.740 1.00 90.50 127 LEU A C 1
ATOM 991 O O . LEU A 1 127 ? -1.148 13.603 2.397 1.00 90.50 127 LEU A O 1
ATOM 995 N N . PRO A 1 128 ? 0.826 14.326 3.229 1.00 89.75 128 PRO A N 1
ATOM 996 C CA . PRO A 1 128 ? 0.404 15.722 3.385 1.00 89.75 128 PRO A CA 1
ATOM 997 C C . PRO A 1 128 ? 0.050 16.437 2.072 1.00 89.75 128 PRO A C 1
ATOM 999 O O . PRO A 1 128 ? -0.751 17.367 2.088 1.00 89.75 128 PRO A O 1
ATOM 1002 N N . ASP A 1 129 ? 0.601 16.002 0.936 1.00 87.88 129 ASP A N 1
ATOM 1003 C CA . ASP A 1 129 ? 0.309 16.603 -0.375 1.00 87.88 129 ASP A CA 1
ATOM 1004 C C . ASP A 1 129 ? -1.022 16.103 -0.961 1.00 87.88 129 ASP A C 1
ATOM 1006 O O . ASP A 1 129 ? -1.599 16.720 -1.859 1.00 87.88 129 ASP A O 1
ATOM 1010 N N . LEU A 1 130 ? -1.530 14.974 -0.462 1.00 85.56 130 LEU A N 1
ATOM 1011 C CA . LEU A 1 130 ? -2.761 14.351 -0.950 1.00 85.56 130 LEU A CA 1
ATOM 1012 C C . LEU A 1 130 ? -3.999 14.765 -0.165 1.00 85.56 130 LEU A C 1
ATOM 1014 O O . LEU A 1 130 ? -5.116 14.645 -0.674 1.00 85.56 130 LEU A O 1
ATOM 1018 N N . MET A 1 131 ? -3.820 15.178 1.086 1.00 87.62 131 MET A N 1
ATOM 1019 C CA . MET A 1 131 ? -4.925 15.434 1.993 1.00 87.62 131 MET A CA 1
ATOM 1020 C C . MET A 1 131 ? -4.509 16.398 3.105 1.00 87.62 131 MET A C 1
ATOM 1022 O O . MET A 1 131 ? -3.368 16.375 3.558 1.00 87.62 131 MET A O 1
ATOM 1026 N N . ALA A 1 132 ? -5.449 17.229 3.561 1.00 87.50 132 ALA A N 1
ATOM 1027 C CA . ALA A 1 132 ? -5.204 18.166 4.651 1.00 87.50 132 ALA A CA 1
ATOM 1028 C C . ALA A 1 132 ? -4.856 17.440 5.964 1.00 87.50 132 ALA A C 1
ATOM 1030 O O . ALA A 1 132 ? -5.341 16.338 6.226 1.00 87.50 132 ALA A O 1
ATOM 1031 N N . GLU A 1 133 ? -4.060 18.090 6.816 1.00 87.00 133 GLU A N 1
ATOM 1032 C CA . GLU A 1 133 ? -3.614 17.544 8.107 1.00 87.00 133 GLU A CA 1
ATOM 1033 C C . GLU A 1 133 ? -4.791 17.128 9.005 1.00 87.00 133 GLU A C 1
ATOM 1035 O O . GLU A 1 133 ? -4.818 16.007 9.506 1.00 87.00 133 GLU A O 1
ATOM 1040 N N . GLU A 1 134 ? -5.828 17.965 9.101 1.00 86.50 134 GLU A N 1
ATOM 1041 C CA . GLU A 1 134 ? -7.048 17.668 9.869 1.00 86.50 134 GLU A CA 1
ATOM 1042 C C . GLU A 1 134 ? -7.761 16.391 9.395 1.00 86.50 134 GLU A C 1
ATOM 1044 O O . GLU A 1 134 ? -8.368 15.665 10.183 1.00 86.50 134 GLU A O 1
ATOM 1049 N N . ASP A 1 135 ? -7.713 16.097 8.097 1.00 88.81 135 ASP A N 1
ATOM 1050 C CA . ASP A 1 135 ? -8.305 14.882 7.546 1.00 88.81 135 ASP A CA 1
ATOM 1051 C C . ASP A 1 135 ? -7.387 13.669 7.761 1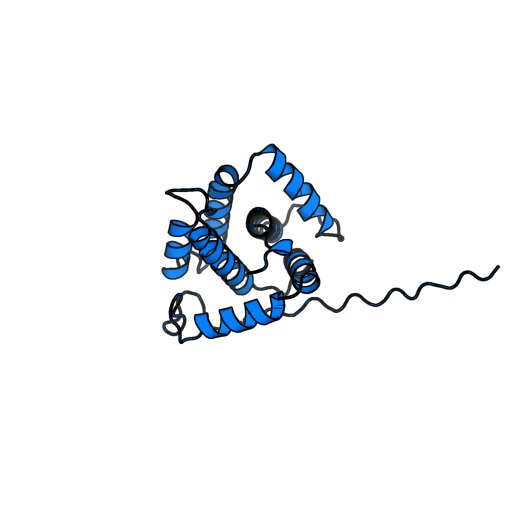.00 88.81 135 ASP A C 1
ATOM 1053 O O . ASP A 1 135 ? -7.875 12.553 7.955 1.00 88.81 135 ASP A O 1
ATOM 1057 N N . LEU A 1 136 ? -6.063 13.866 7.792 1.00 88.19 136 LEU A N 1
ATOM 1058 C CA . LEU A 1 136 ? -5.099 12.811 8.126 1.00 88.19 136 LEU A CA 1
ATOM 1059 C C . LEU A 1 136 ? -5.254 12.367 9.585 1.00 88.19 136 LEU A C 1
ATOM 1061 O O . LEU A 1 136 ? -5.146 11.171 9.866 1.00 88.19 136 LEU A O 1
ATOM 1065 N N . GLU A 1 137 ? -5.569 13.297 10.488 1.00 89.12 137 GLU A N 1
ATOM 1066 C CA . GLU A 1 137 ? -5.925 12.995 11.877 1.00 89.12 137 GLU A CA 1
ATOM 1067 C C . GLU A 1 137 ? -7.243 12.213 11.972 1.00 89.12 137 GLU A C 1
ATOM 1069 O O . GLU A 1 137 ? -7.333 11.233 12.710 1.00 89.12 137 GLU A O 1
ATOM 1074 N N . LYS A 1 138 ? -8.263 12.560 11.175 1.00 89.94 138 LYS A N 1
ATOM 1075 C CA . LYS A 1 138 ? -9.507 11.764 11.115 1.00 89.94 138 LYS A CA 1
ATOM 1076 C C . LYS A 1 138 ? -9.243 10.340 10.628 1.00 89.94 138 LYS A C 1
ATOM 1078 O O . LYS A 1 138 ? -9.863 9.396 11.120 1.00 89.94 138 LYS A O 1
ATOM 1083 N N . LEU A 1 139 ? -8.304 10.155 9.696 1.00 90.25 139 LEU A N 1
ATOM 1084 C CA . LEU A 1 139 ? -7.888 8.817 9.277 1.00 90.25 139 LEU A CA 1
ATOM 1085 C C . LEU A 1 139 ? -7.203 8.032 10.398 1.00 90.25 139 LEU A C 1
ATOM 1087 O O . LEU A 1 139 ? -7.313 6.809 10.393 1.00 90.25 139 LEU A O 1
ATOM 1091 N N . ASP A 1 140 ? -6.543 8.672 11.368 1.00 88.81 140 ASP A N 1
ATOM 1092 C CA . ASP A 1 140 ? -6.050 7.952 12.549 1.00 88.81 140 ASP A CA 1
ATOM 1093 C C . ASP A 1 140 ? -7.189 7.319 13.339 1.00 88.81 140 ASP A C 1
ATOM 1095 O O . ASP A 1 140 ? -7.054 6.176 13.774 1.00 88.81 140 ASP A O 1
ATOM 1099 N N . THR A 1 141 ? -8.318 8.014 13.485 1.00 89.62 141 THR A N 1
ATOM 1100 C CA . THR A 1 141 ? -9.511 7.448 14.126 1.00 89.62 141 THR A CA 1
ATOM 1101 C C . THR A 1 141 ? -10.026 6.239 13.349 1.00 89.62 141 THR A C 1
ATOM 1103 O O . THR A 1 141 ? -10.214 5.177 13.935 1.00 89.62 141 THR A O 1
ATOM 1106 N N . VAL A 1 142 ? -10.147 6.343 12.022 1.00 89.81 142 VAL A N 1
ATOM 1107 C CA . VAL A 1 142 ? -10.589 5.218 11.175 1.00 89.81 142 VAL A CA 1
ATOM 1108 C C . VAL A 1 142 ? -9.626 4.030 11.273 1.00 89.81 142 VAL A C 1
ATOM 1110 O O . VAL A 1 142 ? -10.047 2.885 11.411 1.00 89.81 142 VAL A O 1
ATOM 1113 N N . VAL A 1 143 ? -8.316 4.276 11.236 1.00 88.44 143 VAL A N 1
ATOM 1114 C CA . VAL A 1 143 ? -7.295 3.226 11.377 1.00 88.44 143 VAL A CA 1
ATOM 1115 C C . VAL A 1 143 ? -7.351 2.570 12.759 1.00 88.44 143 VAL A C 1
ATOM 1117 O O . VAL A 1 143 ? -7.119 1.367 12.869 1.00 88.44 143 VAL A O 1
ATOM 1120 N N . GLN A 1 144 ? -7.669 3.327 13.811 1.00 86.75 144 GLN A N 1
ATOM 1121 C CA . GLN A 1 144 ? -7.889 2.776 15.149 1.00 86.75 144 GLN A CA 1
ATOM 1122 C C . GLN A 1 144 ? -9.143 1.898 15.200 1.00 86.75 144 GLN A C 1
ATOM 1124 O O . GLN A 1 144 ? -9.083 0.809 15.759 1.00 86.75 144 GLN A O 1
ATOM 1129 N N . GLU A 1 145 ? -10.244 2.314 14.575 1.00 88.19 145 GLU A N 1
ATOM 1130 C CA . GLU A 1 145 ? -11.479 1.520 14.489 1.00 88.19 145 GLU A CA 1
ATOM 1131 C C . GLU A 1 145 ? -11.290 0.223 13.687 1.00 88.19 145 GLU A C 1
ATOM 1133 O O . GLU A 1 145 ? -11.857 -0.815 14.027 1.00 88.19 145 GLU A O 1
ATOM 1138 N N . LEU A 1 146 ? -10.440 0.250 12.656 1.00 84.50 146 LEU A N 1
ATOM 1139 C CA . LEU A 1 146 ? -10.037 -0.940 11.900 1.00 84.50 146 LEU A CA 1
ATOM 1140 C C . LEU A 1 146 ? -9.125 -1.887 12.702 1.00 84.50 146 LEU A C 1
ATOM 1142 O O . LEU A 1 146 ? -8.889 -3.009 12.258 1.00 84.50 146 LEU A O 1
ATOM 1146 N N . ASN A 1 147 ? -8.627 -1.468 13.869 1.00 81.94 147 ASN A N 1
ATOM 1147 C CA . ASN A 1 147 ? -7.799 -2.268 14.769 1.00 81.94 147 ASN A CA 1
ATOM 1148 C C . ASN A 1 147 ? -8.525 -2.522 16.111 1.00 81.94 147 ASN A C 1
ATOM 1150 O O . ASN A 1 147 ? -8.202 -1.895 17.127 1.00 81.94 147 ASN A O 1
ATOM 1154 N N . PRO A 1 148 ? -9.497 -3.454 16.149 1.00 62.66 148 PRO A N 1
ATOM 1155 C CA . PRO A 1 148 ? -10.360 -3.667 17.313 1.00 62.66 148 PRO A CA 1
ATOM 1156 C C . PRO A 1 148 ? -9.623 -4.195 18.554 1.00 62.66 148 PRO A C 1
ATOM 1158 O O . PRO A 1 148 ? -10.152 -4.106 19.659 1.00 62.66 148 PRO A O 1
ATOM 1161 N N . GLU A 1 149 ? -8.401 -4.719 18.411 1.00 67.44 149 GLU A N 1
ATOM 1162 C CA . GLU A 1 149 ? -7.635 -5.282 19.532 1.00 67.44 149 GLU A CA 1
ATOM 1163 C C . GLU A 1 149 ? -6.896 -4.228 20.377 1.00 67.44 149 GLU A C 1
ATOM 1165 O O . GLU A 1 149 ? -6.233 -4.585 21.353 1.00 67.44 149 GLU A O 1
ATOM 1170 N N . GLY A 1 150 ? -7.006 -2.931 20.051 1.00 57.75 150 GLY A N 1
ATOM 1171 C CA . GLY A 1 150 ? -6.552 -1.841 20.928 1.00 57.75 150 GLY A CA 1
ATOM 1172 C C . GLY A 1 150 ? -5.075 -1.936 21.332 1.00 57.75 150 GLY A C 1
ATOM 1173 O O . GLY A 1 150 ? -4.697 -1.567 22.447 1.00 57.75 150 GLY A O 1
ATOM 1174 N N . MET A 1 151 ? -4.234 -2.482 20.453 1.00 57.59 151 MET A N 1
ATOM 1175 C CA . MET A 1 151 ? -2.853 -2.809 20.791 1.00 57.59 151 MET A CA 1
ATOM 1176 C C . MET A 1 151 ? -1.991 -1.549 20.953 1.00 57.59 151 MET A C 1
ATOM 1178 O O . MET A 1 151 ? -2.100 -0.584 20.191 1.00 57.59 151 MET A O 1
ATOM 1182 N N . GLN A 1 152 ? -1.107 -1.560 21.958 1.00 54.72 152 GLN A N 1
ATOM 1183 C CA . GLN A 1 152 ? -0.214 -0.435 22.225 1.00 54.72 152 GLN A CA 1
ATOM 1184 C C . GLN A 1 152 ? 0.737 -0.177 21.047 1.00 54.72 152 GLN A C 1
ATOM 1186 O O . GLN A 1 152 ? 1.444 -1.067 20.587 1.00 54.72 152 GLN A O 1
ATOM 1191 N N . LEU A 1 153 ? 0.784 1.097 20.656 1.00 51.78 153 LEU A N 1
ATOM 1192 C CA . LEU A 1 153 ? 1.536 1.777 19.589 1.00 51.78 153 LEU A CA 1
ATOM 1193 C C . LEU A 1 153 ? 3.062 1.531 19.503 1.00 51.78 153 LEU A C 1
ATOM 1195 O O . LEU A 1 153 ? 3.736 2.264 18.785 1.00 51.78 153 LEU A O 1
ATOM 1199 N N . ARG A 1 154 ? 3.644 0.588 20.253 1.00 58.78 154 ARG A N 1
ATOM 1200 C CA . ARG A 1 154 ? 5.106 0.487 20.429 1.00 58.78 154 ARG A CA 1
ATOM 1201 C C . ARG A 1 154 ? 5.815 -0.447 19.449 1.00 58.78 154 ARG A C 1
ATOM 1203 O O . ARG A 1 154 ? 7.038 -0.478 19.469 1.00 58.78 154 ARG A O 1
ATOM 1210 N N . ASP A 1 155 ? 5.078 -1.199 18.637 1.00 81.19 155 ASP A N 1
ATOM 1211 C CA . ASP A 1 155 ? 5.672 -2.045 17.600 1.00 81.19 155 ASP A CA 1
ATOM 1212 C C . ASP A 1 155 ? 5.900 -1.220 16.323 1.00 81.19 155 ASP A C 1
ATOM 1214 O O . ASP A 1 155 ? 4.954 -0.663 15.759 1.00 81.19 155 ASP A O 1
ATOM 1218 N N . GLU A 1 156 ? 7.159 -1.112 15.898 1.00 87.94 156 GLU A N 1
ATOM 1219 C CA . GLU A 1 156 ? 7.577 -0.388 14.692 1.00 87.94 156 GLU A CA 1
ATOM 1220 C C . GLU A 1 156 ? 6.872 -0.932 13.438 1.00 87.94 156 GLU A C 1
ATOM 1222 O O . GLU A 1 156 ? 6.384 -0.150 12.621 1.00 87.94 156 GLU A O 1
ATOM 1227 N N . ASP A 1 157 ? 6.704 -2.256 13.321 1.00 87.94 157 ASP A N 1
ATOM 1228 C CA . ASP A 1 157 ? 6.002 -2.865 12.182 1.00 87.94 157 ASP A CA 1
ATOM 1229 C C . ASP A 1 157 ? 4.529 -2.437 12.146 1.00 87.94 157 ASP A C 1
ATOM 1231 O O . ASP A 1 157 ? 3.982 -2.109 11.091 1.00 87.94 157 ASP A O 1
ATOM 1235 N N . MET A 1 158 ? 3.890 -2.333 13.313 1.00 89.06 158 MET A N 1
ATOM 1236 C CA . MET A 1 158 ? 2.511 -1.858 13.409 1.00 89.06 158 MET A CA 1
ATOM 1237 C C . MET A 1 158 ? 2.391 -0.383 13.009 1.00 89.06 158 MET A C 1
ATOM 1239 O O . MET A 1 158 ? 1.435 -0.001 12.331 1.00 89.06 158 MET A O 1
ATOM 1243 N N . GLN A 1 159 ? 3.355 0.460 13.389 1.00 90.50 159 GLN A N 1
ATOM 1244 C CA . GLN A 1 159 ? 3.388 1.857 12.944 1.00 90.50 159 GLN A CA 1
ATOM 1245 C C . GLN A 1 159 ? 3.534 1.946 11.420 1.00 90.50 159 GLN A C 1
ATOM 1247 O O . GLN A 1 159 ? 2.786 2.681 10.773 1.00 90.50 159 GLN A O 1
ATOM 1252 N N . HIS A 1 160 ? 4.421 1.142 10.834 1.00 93.88 160 HIS A N 1
ATOM 1253 C CA . HIS A 1 160 ? 4.598 1.045 9.387 1.00 93.88 160 HIS A CA 1
ATOM 1254 C C . HIS A 1 160 ? 3.307 0.610 8.679 1.00 93.88 160 HIS A C 1
ATOM 1256 O O . HIS A 1 160 ? 2.871 1.250 7.717 1.00 93.88 160 HIS A O 1
ATOM 1262 N N . ARG A 1 161 ? 2.638 -0.435 9.175 1.00 93.81 161 ARG A N 1
ATOM 1263 C CA . ARG A 1 161 ? 1.369 -0.934 8.617 1.00 93.81 161 ARG A CA 1
ATOM 1264 C C . ARG A 1 161 ? 0.268 0.122 8.658 1.00 93.81 161 ARG A C 1
ATOM 1266 O O . ARG A 1 161 ? -0.460 0.277 7.680 1.00 93.81 161 ARG A O 1
ATOM 1273 N N . ARG A 1 162 ? 0.182 0.914 9.733 1.00 92.94 162 ARG A N 1
ATOM 1274 C CA . ARG A 1 162 ? -0.767 2.039 9.825 1.00 92.94 162 ARG A CA 1
ATOM 1275 C C . ARG A 1 162 ? -0.524 3.089 8.747 1.00 92.94 162 ARG A C 1
ATOM 1277 O O . ARG A 1 162 ? -1.485 3.529 8.124 1.00 92.94 162 ARG A O 1
ATOM 1284 N N . VAL A 1 163 ? 0.732 3.461 8.491 1.00 95.06 163 VAL A N 1
ATOM 1285 C CA . VAL A 1 163 ? 1.069 4.397 7.404 1.00 95.06 163 VAL A CA 1
ATOM 1286 C C . VAL A 1 163 ? 0.625 3.839 6.050 1.00 95.06 163 VAL A C 1
ATOM 1288 O O . VAL A 1 163 ? -0.003 4.555 5.270 1.00 95.06 163 VAL A O 1
ATOM 1291 N N . ALA A 1 164 ? 0.873 2.555 5.784 1.00 96.12 164 ALA A N 1
ATOM 1292 C CA . ALA A 1 164 ? 0.436 1.918 4.544 1.00 96.12 164 ALA A CA 1
ATOM 1293 C C . ALA A 1 164 ? -1.098 1.906 4.396 1.00 96.12 164 ALA A C 1
ATOM 1295 O O . ALA A 1 164 ? -1.619 2.245 3.332 1.00 96.12 164 ALA A O 1
ATOM 1296 N N . VAL A 1 165 ? -1.838 1.588 5.465 1.00 96.25 165 VAL A N 1
ATOM 1297 C CA . VAL A 1 165 ? -3.311 1.635 5.459 1.00 96.25 165 VAL A CA 1
ATOM 1298 C C . VAL A 1 165 ? -3.820 3.057 5.230 1.00 96.25 165 VAL A C 1
ATOM 1300 O O . VAL A 1 165 ? -4.724 3.243 4.418 1.00 96.25 165 VAL A O 1
ATOM 1303 N N . LYS A 1 166 ? -3.220 4.075 5.861 1.00 95.50 166 LYS A N 1
ATOM 1304 C CA . LYS A 1 166 ? -3.564 5.482 5.594 1.00 95.50 166 LYS A CA 1
ATOM 1305 C C . LYS A 1 166 ? -3.389 5.836 4.121 1.00 95.50 166 LYS A C 1
ATOM 1307 O O . LYS A 1 166 ? -4.299 6.412 3.536 1.00 95.50 166 LYS A O 1
ATOM 1312 N N . ALA A 1 167 ? -2.273 5.443 3.506 1.00 95.06 167 ALA A N 1
ATOM 1313 C CA . ALA A 1 167 ? -2.034 5.683 2.082 1.00 95.06 167 ALA A CA 1
ATOM 1314 C C . ALA A 1 167 ? -3.108 5.037 1.188 1.00 95.06 167 ALA A C 1
ATOM 1316 O O . ALA A 1 167 ? -3.554 5.648 0.216 1.00 95.06 167 ALA A O 1
ATOM 1317 N N . LEU A 1 168 ? -3.595 3.842 1.538 1.00 96.75 168 LEU A N 1
ATOM 1318 C CA . LEU A 1 168 ? -4.718 3.209 0.838 1.00 96.75 168 LEU A CA 1
ATOM 1319 C C . LEU A 1 168 ? -6.038 3.972 1.046 1.00 96.75 168 LEU A C 1
ATOM 1321 O O . LEU A 1 168 ? -6.794 4.163 0.089 1.00 96.75 168 LEU A O 1
ATOM 1325 N N . LEU A 1 169 ? -6.316 4.425 2.271 1.00 95.94 169 LEU A N 1
ATOM 1326 C CA . LEU A 1 169 ? -7.540 5.157 2.614 1.00 95.94 169 LEU A CA 1
ATOM 1327 C C . LEU A 1 169 ? -7.612 6.531 1.939 1.00 95.94 169 LEU A C 1
ATOM 1329 O O . LEU A 1 169 ? -8.654 6.858 1.375 1.00 95.94 169 LEU A O 1
ATOM 1333 N N . VAL A 1 170 ? -6.508 7.286 1.897 1.00 94.19 170 VAL A N 1
ATOM 1334 C CA . VAL A 1 170 ? -6.413 8.570 1.169 1.00 94.19 170 VAL A CA 1
ATOM 1335 C C . VAL A 1 170 ? -6.775 8.406 -0.310 1.00 94.19 170 VAL A C 1
ATOM 1337 O O . VAL A 1 170 ? -7.394 9.272 -0.926 1.00 94.19 170 VAL A O 1
ATOM 1340 N N . LEU A 1 171 ? -6.457 7.250 -0.893 1.00 92.94 171 LEU A N 1
ATOM 1341 C CA . LEU A 1 171 ? -6.776 6.927 -2.283 1.00 92.94 171 LEU A CA 1
ATOM 1342 C C . LEU A 1 171 ? -8.162 6.305 -2.476 1.00 92.94 171 LEU A C 1
ATOM 1344 O O . LEU A 1 171 ? -8.469 5.802 -3.569 1.00 92.94 171 LEU A O 1
ATOM 1348 N N . ASP A 1 172 ? -9.006 6.372 -1.447 1.00 94.50 172 ASP A N 1
ATOM 1349 C CA . ASP A 1 172 ? -10.384 5.895 -1.431 1.00 94.50 172 ASP A CA 1
ATOM 1350 C C . ASP A 1 172 ? -10.475 4.398 -1.785 1.00 94.50 172 ASP A C 1
ATOM 1352 O O . ASP A 1 172 ? -11.296 3.958 -2.593 1.00 94.50 172 ASP A O 1
ATOM 1356 N N . PHE A 1 173 ? -9.547 3.597 -1.244 1.00 96.69 173 PHE A N 1
ATOM 1357 C CA . PHE A 1 173 ? -9.445 2.163 -1.530 1.00 96.69 173 PHE A CA 1
ATOM 1358 C C . PHE A 1 173 ? -10.745 1.404 -1.235 1.00 96.69 173 PHE A C 1
ATOM 1360 O O . PHE A 1 173 ? -11.173 0.612 -2.072 1.00 96.69 173 PHE A O 1
ATOM 1367 N N . ILE A 1 174 ? -11.410 1.672 -0.107 1.00 95.75 174 ILE A N 1
ATOM 1368 C CA . ILE A 1 174 ? -12.633 0.953 0.290 1.00 95.75 174 ILE A CA 1
ATOM 1369 C C . ILE A 1 174 ? -13.753 1.139 -0.743 1.00 95.75 174 ILE A C 1
ATOM 1371 O O . ILE A 1 174 ? -14.375 0.153 -1.150 1.00 95.75 174 ILE A O 1
ATOM 1375 N N . ASN A 1 175 ? -13.989 2.366 -1.213 1.00 95.25 175 ASN A N 1
ATOM 1376 C CA . ASN A 1 175 ? -15.117 2.641 -2.105 1.00 95.25 175 ASN A CA 1
ATOM 1377 C C . ASN A 1 175 ? -14.775 2.393 -3.575 1.00 95.25 175 ASN A C 1
ATOM 1379 O O . ASN A 1 175 ? -15.606 1.872 -4.316 1.00 95.25 175 ASN A O 1
ATOM 1383 N N . LYS A 1 176 ? -13.554 2.726 -4.010 1.00 94.00 176 LYS A N 1
ATOM 1384 C CA . LYS A 1 176 ? -13.167 2.624 -5.427 1.00 94.00 176 LYS A CA 1
ATOM 1385 C C . LYS A 1 176 ? -12.516 1.301 -5.805 1.00 94.00 176 LYS A C 1
ATOM 1387 O O . LYS A 1 176 ? -12.463 0.999 -6.994 1.00 94.00 176 LYS A O 1
ATOM 1392 N N . GLY A 1 177 ? -12.018 0.530 -4.842 1.00 94.56 177 GL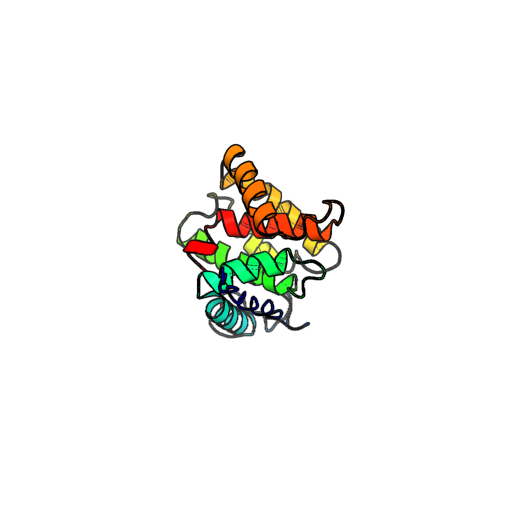Y A N 1
ATOM 1393 C CA . GLY A 1 177 ? -11.211 -0.655 -5.116 1.00 94.56 177 GLY A CA 1
ATOM 1394 C C . GLY A 1 177 ? -9.880 -0.328 -5.796 1.00 94.56 177 GLY A C 1
ATOM 1395 O O . GLY A 1 177 ? -9.392 0.807 -5.703 1.00 94.56 177 GLY A O 1
ATOM 1396 N N . LEU A 1 178 ? -9.296 -1.343 -6.437 1.00 93.00 178 LEU A N 1
ATOM 1397 C CA . LEU A 1 178 ? -8.021 -1.289 -7.167 1.00 93.00 178 LEU A CA 1
ATOM 1398 C C . LEU A 1 178 ? -8.175 -0.810 -8.610 1.00 93.00 178 LEU A C 1
ATOM 1400 O O . LEU A 1 178 ? -9.260 -0.994 -9.199 1.00 93.00 178 LEU A O 1
#

Secondary structure (DSSP, 8-state):
--------PPPPPPPP-SS-S---TT-TT--TTSSSSHHHHHHHHHHHHT-SHHHHHHHHHHHHSTT----HHHHHHHHHHHHHHHHHTT-S-STTTTHHHHHHHHTTTT-STTHHHHHHHHHHHHHHHHS-HHHHHHHHHHHHHT-TT---TT-HHHHHHHHHHHHHHHTTHHHH--

Radius of gyration: 17.14 Å; chains: 1; bounding box: 56×35×49 Å

Organism: NCBI:txid73025